Protein AF-A0A0A8WZD2-F1 (afdb_monomer_lite)

Secondary structure (DSSP, 8-state):
-HHHHHHHHHHHHHHHHHT-HHHHHHHHHHHHH--SHHHHHHHHHHHHHHHHHHHHHHHHHHHHHHHHHHHHPPPHHHHHHHHHHHHHHHHHHHHH-GGGGGGHHHHHHHHHHTSHHHHHHHHHTT--HIIIIIHHHHHHHHHHHHHHHS----------

Foldseek 3Di:
DVVLVVVLVVLLVVLDPPLDPVNLVVLVVVLVPDPDPVVNVVSVCVNVVSNVVSVVSNVVSVVVVVVVVVQQDDDPVNLVVVLVVLVVVLVVVCVVDVVCVVVVVVSVVVSVCSDPVNVVVVSVVVDRCCVPPVVVVVVVVVVVCCDVVVDDPPDPDDDD

Radius of gyration: 29.15 Å; chains: 1; bounding box: 59×41×98 Å

Organism: Mesobacillus selenatarsenatis (strain DSM 18680 / JCM 14380 / FERM P-15431 / SF-1) (NCBI:txid1321606)

pLDDT: mean 77.0, std 14.48, range [39.19, 96.31]

Structure (mmCIF, N/CA/C/O backbone):
data_AF-A0A0A8WZD2-F1
#
_entry.id   AF-A0A0A8WZD2-F1
#
loop_
_atom_site.group_PDB
_atom_site.id
_atom_site.type_symbol
_atom_site.label_atom_id
_atom_site.label_alt_id
_atom_site.label_comp_id
_atom_site.label_asym_id
_atom_site.label_entity_id
_atom_site.label_seq_id
_atom_site.pdbx_PDB_ins_code
_atom_site.Cartn_x
_atom_site.Cartn_y
_atom_site.Cartn_z
_atom_site.occupancy
_atom_site.B_iso_or_equiv
_atom_site.auth_seq_id
_atom_site.auth_comp_id
_atom_site.auth_asym_id
_atom_site.auth_atom_id
_atom_site.pdbx_PDB_model_num
ATOM 1 N N . MET A 1 1 ? -5.438 2.309 -11.362 1.00 67.69 1 MET A N 1
ATOM 2 C CA . MET A 1 1 ? -4.632 2.546 -10.143 1.00 67.69 1 MET A CA 1
ATOM 3 C C . MET A 1 1 ? -5.380 3.460 -9.182 1.00 67.69 1 MET A C 1
ATOM 5 O O . MET A 1 1 ? -5.598 3.044 -8.055 1.00 67.69 1 MET A O 1
ATOM 9 N N . GLU A 1 2 ? -5.862 4.627 -9.628 1.00 76.94 2 GLU A N 1
ATOM 10 C CA . GLU A 1 2 ? -6.662 5.539 -8.785 1.00 76.94 2 GLU A CA 1
ATOM 11 C C . GLU A 1 2 ? -7.917 4.888 -8.187 1.00 76.94 2 GLU A C 1
ATOM 13 O O . GLU A 1 2 ? -8.160 5.009 -6.992 1.00 76.94 2 GLU A O 1
ATOM 18 N N . GLU A 1 3 ? -8.660 4.110 -8.976 1.00 83.44 3 GLU A N 1
ATOM 19 C CA . GLU A 1 3 ? -9.859 3.412 -8.491 1.00 83.44 3 GLU A CA 1
ATOM 20 C C . GLU A 1 3 ? -9.550 2.375 -7.394 1.00 83.44 3 GLU A C 1
ATOM 22 O O . GLU A 1 3 ? -10.291 2.253 -6.423 1.00 83.44 3 GLU A O 1
ATOM 27 N N . GLN A 1 4 ? -8.411 1.679 -7.488 1.00 83.12 4 GLN A N 1
ATOM 28 C CA . GLN A 1 4 ? -7.966 0.719 -6.467 1.00 83.12 4 GLN A CA 1
ATOM 29 C C . GLN A 1 4 ? -7.540 1.429 -5.175 1.00 83.12 4 GLN A C 1
ATOM 31 O O . GLN A 1 4 ? -7.871 0.983 -4.081 1.00 83.12 4 GLN A O 1
ATOM 36 N N . VAL A 1 5 ? -6.850 2.566 -5.298 1.00 87.44 5 VAL A N 1
ATOM 37 C CA . VAL A 1 5 ? -6.464 3.416 -4.160 1.00 87.44 5 VAL A CA 1
ATOM 38 C C . VAL A 1 5 ? -7.697 3.991 -3.458 1.00 87.44 5 VAL A C 1
ATOM 40 O O . VAL A 1 5 ? -7.733 4.021 -2.227 1.00 87.44 5 VAL A O 1
ATOM 43 N N . ALA A 1 6 ? -8.718 4.397 -4.218 1.00 90.62 6 ALA A N 1
ATOM 44 C CA . ALA A 1 6 ? -9.982 4.894 -3.680 1.00 90.62 6 ALA A CA 1
ATOM 45 C C . ALA A 1 6 ? -10.764 3.802 -2.933 1.00 90.62 6 ALA A C 1
ATOM 47 O O . ALA A 1 6 ? -11.244 4.040 -1.827 1.00 90.62 6 ALA A O 1
ATOM 48 N N . GLN A 1 7 ? -10.844 2.587 -3.487 1.00 91.19 7 GLN A N 1
ATOM 49 C CA . GLN A 1 7 ? -11.479 1.450 -2.808 1.00 91.19 7 GLN A CA 1
ATOM 50 C C . GLN A 1 7 ? -10.768 1.091 -1.497 1.00 91.19 7 GLN A C 1
ATOM 52 O O . GLN A 1 7 ? -11.427 0.865 -0.482 1.00 91.19 7 GLN A O 1
ATOM 57 N N . LEU A 1 8 ? -9.432 1.090 -1.488 1.00 92.25 8 LEU A N 1
ATOM 58 C CA . LEU A 1 8 ? -8.657 0.875 -0.266 1.00 92.25 8 LEU A CA 1
ATOM 59 C C . LEU A 1 8 ? -8.903 1.968 0.780 1.00 92.25 8 LEU A C 1
ATOM 61 O O . LEU A 1 8 ? -9.001 1.658 1.966 1.00 92.25 8 LEU A O 1
ATOM 65 N N . ALA A 1 9 ? -9.065 3.223 0.353 1.00 91.19 9 ALA A N 1
ATOM 66 C CA . ALA A 1 9 ? -9.346 4.335 1.256 1.00 91.19 9 ALA A CA 1
ATOM 67 C C . ALA A 1 9 ? -10.727 4.186 1.909 1.00 91.19 9 ALA A C 1
ATOM 69 O O . ALA A 1 9 ? -10.863 4.389 3.114 1.00 91.19 9 ALA A O 1
ATOM 70 N N . ILE A 1 10 ? -11.730 3.759 1.135 1.00 93.56 10 ILE A N 1
ATOM 71 C CA . ILE A 1 10 ? -13.073 3.458 1.647 1.00 93.56 10 ILE A CA 1
ATOM 72 C C . ILE A 1 10 ? -13.001 2.340 2.693 1.00 93.56 10 ILE A C 1
ATOM 74 O O . ILE A 1 10 ? -13.467 2.535 3.814 1.00 93.56 10 ILE A O 1
ATOM 78 N N . ARG A 1 11 ? -12.351 1.209 2.378 1.00 93.44 11 ARG A 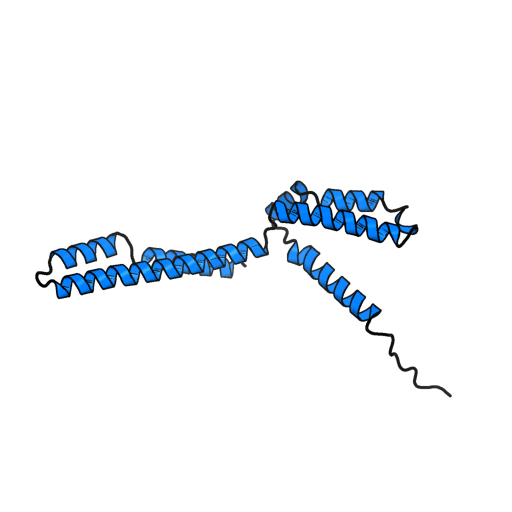N 1
ATOM 79 C CA . ARG A 1 11 ? -12.192 0.083 3.322 1.00 93.44 11 ARG A CA 1
ATOM 80 C C . ARG A 1 11 ? -11.455 0.494 4.595 1.00 93.44 11 ARG A C 1
ATOM 82 O O . ARG A 1 11 ? -11.847 0.094 5.688 1.00 93.44 11 ARG A O 1
ATOM 89 N N . PHE A 1 12 ? -10.423 1.326 4.467 1.00 93.06 12 PHE A N 1
ATOM 90 C CA . PHE A 1 12 ? -9.697 1.885 5.605 1.00 93.06 12 PHE A CA 1
ATOM 91 C C . PHE A 1 12 ? -10.609 2.721 6.512 1.00 93.06 12 PHE A C 1
ATOM 93 O O . PHE A 1 12 ? -10.646 2.509 7.724 1.00 93.06 12 PHE A O 1
ATOM 100 N N . THR A 1 13 ? -11.373 3.655 5.936 1.00 92.44 13 THR A N 1
ATOM 101 C CA . THR A 1 13 ? -12.312 4.492 6.695 1.00 92.44 13 THR A CA 1
ATOM 102 C C . THR A 1 13 ? -13.420 3.662 7.339 1.00 92.44 13 THR A C 1
ATOM 104 O O . THR A 1 13 ? -13.761 3.904 8.495 1.00 92.44 13 THR A O 1
ATOM 107 N N . GLU A 1 14 ? -13.953 2.661 6.640 1.00 91.31 14 GLU A N 1
ATOM 108 C CA . GLU A 1 14 ? -14.949 1.745 7.198 1.00 91.31 14 GLU A CA 1
ATOM 109 C C . GLU A 1 14 ? -14.406 0.963 8.398 1.00 91.31 14 GLU A C 1
ATOM 111 O O . GLU A 1 14 ? -15.086 0.878 9.420 1.00 91.31 14 GLU A O 1
ATOM 116 N N . ALA A 1 15 ? -13.189 0.420 8.301 1.00 89.69 15 ALA A N 1
ATOM 117 C CA . ALA A 1 15 ? -12.559 -0.320 9.393 1.00 89.69 15 ALA A CA 1
ATOM 118 C C . ALA A 1 15 ? -12.302 0.571 10.621 1.00 89.69 15 ALA A C 1
ATOM 120 O O . ALA A 1 15 ? -12.530 0.144 11.744 1.00 89.69 15 ALA A O 1
ATOM 121 N N . LEU A 1 16 ? -11.901 1.833 10.430 1.00 86.38 16 LEU A N 1
ATOM 122 C CA . LEU A 1 16 ? -11.728 2.775 11.544 1.00 86.38 16 LEU A CA 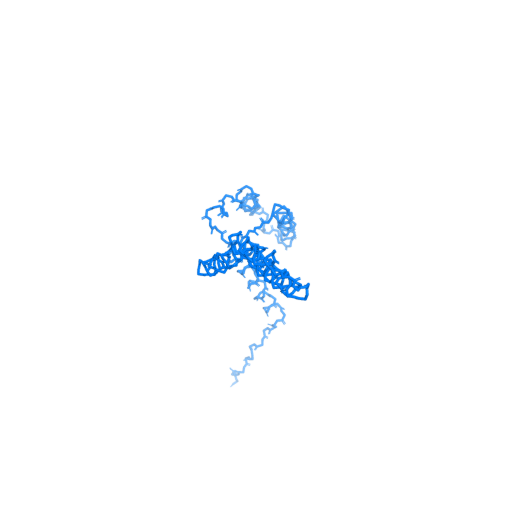1
ATOM 123 C C . LEU A 1 16 ? -13.052 3.275 12.141 1.00 86.38 16 LEU A C 1
ATOM 125 O O . LEU A 1 16 ? -13.108 3.619 13.322 1.00 86.38 16 LEU A O 1
ATOM 129 N N . GLY A 1 17 ? -14.107 3.363 11.330 1.00 86.56 17 GLY A N 1
ATOM 130 C CA . GLY A 1 17 ? -15.404 3.891 11.751 1.00 86.56 17 GLY A CA 1
ATOM 131 C C . GLY A 1 17 ? -16.257 2.897 12.542 1.00 86.56 17 GLY A C 1
ATOM 132 O O . GLY A 1 17 ? -17.048 3.324 13.383 1.00 86.56 17 GLY A O 1
ATOM 133 N N . LYS A 1 18 ? -16.106 1.589 12.291 1.00 83.88 18 LYS A N 1
ATOM 134 C CA . LYS A 1 18 ? -16.948 0.533 12.885 1.00 83.88 18 LYS A CA 1
ATOM 135 C C . LYS A 1 18 ? -16.803 0.433 14.402 1.00 83.88 18 LYS A C 1
ATOM 137 O O . LYS A 1 18 ? -17.815 0.490 15.097 1.00 83.88 18 LYS A O 1
ATOM 142 N N . ASN A 1 19 ? -15.577 0.332 14.915 1.00 83.88 19 ASN A N 1
ATOM 143 C CA . ASN A 1 19 ? -15.318 0.206 16.353 1.00 83.88 19 ASN A CA 1
ATOM 144 C C . ASN A 1 19 ? -14.580 1.430 16.900 1.00 83.88 19 ASN A C 1
ATOM 146 O O . ASN A 1 19 ? -13.464 1.352 17.416 1.00 83.88 19 ASN A O 1
ATOM 150 N N . SER A 1 20 ? -15.236 2.586 16.784 1.00 85.25 20 SER A N 1
ATOM 151 C CA . SER A 1 20 ? -14.734 3.847 17.322 1.00 85.25 20 SER A CA 1
ATOM 152 C C . SER A 1 20 ? -14.591 3.813 18.850 1.00 85.25 20 SER A C 1
ATOM 154 O O . SER A 1 20 ? -15.177 2.981 19.551 1.00 85.25 20 SER A O 1
ATOM 156 N N . TYR A 1 21 ? -13.841 4.777 19.391 1.00 88.31 21 TYR A N 1
ATOM 157 C CA . TYR A 1 21 ? -13.715 4.965 20.839 1.00 88.31 21 TYR A CA 1
ATOM 158 C C . TYR A 1 21 ? -15.081 5.057 21.535 1.00 88.31 21 TYR A C 1
ATOM 160 O O . TYR A 1 21 ? -15.279 4.451 22.588 1.00 88.31 21 TYR A O 1
ATOM 168 N N . ASP A 1 22 ? -16.037 5.761 20.928 1.00 87.81 22 ASP A N 1
ATOM 169 C CA . ASP A 1 22 ? -17.380 5.929 21.483 1.00 87.81 22 ASP A CA 1
ATOM 170 C C . ASP A 1 22 ? -18.136 4.601 21.554 1.00 87.81 22 ASP A C 1
ATOM 172 O O . ASP A 1 22 ? -18.799 4.318 22.557 1.00 87.81 22 ASP A O 1
ATOM 176 N N . TRP A 1 23 ? -17.992 3.748 20.534 1.00 91.81 23 TRP A N 1
ATOM 177 C CA . TRP A 1 23 ? -18.583 2.411 20.529 1.00 91.81 23 TRP A CA 1
ATOM 178 C C . TRP A 1 23 ? -17.996 1.542 21.648 1.00 91.81 23 TRP A C 1
ATOM 180 O O . TRP A 1 23 ? -18.746 0.977 22.450 1.00 91.81 23 TRP A O 1
ATOM 190 N N . VAL A 1 24 ? -16.662 1.504 21.772 1.00 92.69 24 VAL A N 1
ATOM 191 C CA . VAL A 1 24 ? -15.970 0.739 22.825 1.00 92.69 24 VAL A CA 1
ATOM 192 C C . VAL A 1 24 ? -16.351 1.256 24.213 1.00 92.69 24 VAL A C 1
ATOM 194 O O . VAL A 1 24 ? -16.676 0.467 25.098 1.00 92.69 24 VAL A O 1
ATOM 197 N N . SER A 1 25 ? -16.350 2.576 24.415 1.00 91.69 25 SER A N 1
ATOM 198 C CA . SER A 1 25 ? -16.711 3.218 25.684 1.00 91.69 25 SER A CA 1
ATOM 199 C C . SER A 1 25 ? -18.161 2.921 26.083 1.00 91.69 25 SER A C 1
ATOM 201 O O . SER A 1 25 ? -18.446 2.587 27.239 1.00 91.69 25 SER A O 1
ATOM 203 N N . THR A 1 26 ? -19.078 2.953 25.113 1.00 95.12 26 THR A N 1
ATOM 204 C CA . THR A 1 26 ? -20.486 2.590 25.314 1.00 95.12 26 THR A CA 1
ATOM 205 C C . THR A 1 26 ? -20.616 1.131 25.746 1.00 95.12 26 THR A C 1
ATOM 207 O O . THR A 1 26 ? -21.238 0.848 26.770 1.00 95.12 26 THR A O 1
ATOM 210 N N . LYS A 1 27 ? -19.975 0.198 25.031 1.00 93.56 27 LYS A N 1
ATOM 211 C CA . LYS A 1 27 ? -19.978 -1.232 25.380 1.00 93.56 27 LYS A CA 1
ATOM 212 C C . LYS A 1 27 ? -19.334 -1.496 26.743 1.00 93.56 27 LYS A C 1
ATOM 214 O O . LYS A 1 27 ? -19.859 -2.264 27.544 1.00 93.56 27 LYS A O 1
ATOM 219 N N . MET A 1 28 ? -18.242 -0.804 27.057 1.00 93.38 28 MET A N 1
ATOM 220 C CA . MET A 1 28 ? -17.573 -0.882 28.356 1.00 93.38 28 MET A CA 1
ATOM 221 C C . MET A 1 28 ? -18.479 -0.396 29.496 1.00 93.38 28 MET A C 1
ATOM 223 O O . MET A 1 28 ? -18.479 -0.974 30.582 1.00 93.38 28 MET A O 1
ATOM 227 N N . THR A 1 29 ? -19.273 0.648 29.259 1.00 94.44 29 THR A N 1
ATOM 228 C CA . THR A 1 29 ? -20.262 1.144 30.226 1.00 94.44 29 THR A CA 1
ATOM 229 C C . THR A 1 29 ? -21.389 0.131 30.419 1.00 94.44 29 THR A C 1
ATOM 231 O O . THR A 1 29 ? -21.694 -0.221 31.556 1.00 94.44 29 THR A O 1
ATOM 234 N N . GLN A 1 30 ? -21.909 -0.445 29.330 1.00 93.00 30 GLN A N 1
ATOM 235 C CA . GLN A 1 30 ? -22.905 -1.522 29.389 1.00 93.00 30 GLN A CA 1
ATOM 236 C C . GLN A 1 30 ? -22.399 -2.728 30.190 1.00 93.00 30 GLN A C 1
ATOM 238 O O . GLN A 1 30 ? -23.125 -3.252 31.031 1.00 93.00 30 GLN A O 1
ATOM 243 N N . ALA A 1 31 ? -21.142 -3.142 29.996 1.00 93.31 31 ALA A N 1
ATOM 244 C CA . ALA A 1 31 ? -20.540 -4.223 30.775 1.00 93.31 31 ALA A CA 1
ATOM 245 C C . ALA A 1 31 ? -20.497 -3.902 32.280 1.00 93.31 31 ALA A C 1
ATOM 247 O O . ALA A 1 31 ? -20.782 -4.767 33.105 1.00 93.31 31 ALA A O 1
ATOM 248 N N . LYS A 1 32 ? -20.198 -2.652 32.660 1.00 91.19 32 LYS A N 1
ATOM 249 C CA . LYS A 1 32 ? -20.173 -2.225 34.072 1.00 91.19 32 LYS A CA 1
ATOM 250 C C . LYS A 1 32 ? -21.554 -2.237 34.731 1.00 91.19 32 LYS A C 1
ATOM 252 O O . LYS A 1 32 ? -21.640 -2.443 35.938 1.00 91.19 32 LYS A O 1
ATOM 257 N N . GLU A 1 33 ? -22.619 -2.034 33.961 1.00 93.81 33 GLU A N 1
ATOM 258 C CA . GLU A 1 33 ? -24.003 -2.083 34.449 1.00 93.81 33 GLU A CA 1
ATOM 259 C C . GLU A 1 33 ? -24.509 -3.519 34.663 1.00 93.81 33 GLU A C 1
ATOM 261 O O . GLU A 1 33 ? -25.444 -3.747 35.440 1.00 93.81 33 GLU A O 1
ATOM 266 N N . LYS A 1 34 ? -23.894 -4.514 34.008 1.00 91.62 34 LYS A N 1
ATOM 267 C CA . LYS A 1 34 ? -24.280 -5.920 34.161 1.00 91.62 34 LYS A CA 1
ATOM 268 C C . LYS A 1 34 ? -23.823 -6.490 35.500 1.00 91.62 34 LYS A C 1
ATOM 270 O O . LYS A 1 34 ? -22.671 -6.365 35.908 1.00 91.62 34 LYS A O 1
ATOM 275 N N . LYS A 1 35 ? -24.740 -7.191 36.174 1.00 87.12 35 LYS A N 1
ATOM 276 C CA . LYS A 1 35 ? -24.470 -7.868 37.454 1.00 87.12 35 LYS A CA 1
ATOM 277 C C . LYS A 1 35 ? -23.915 -9.280 37.270 1.00 87.12 35 LYS A C 1
ATOM 279 O O . LYS A 1 35 ? -23.087 -9.706 38.068 1.00 87.12 35 LYS A O 1
ATOM 284 N N . ALA A 1 36 ? -24.375 -9.997 36.245 1.00 93.69 36 ALA A N 1
ATOM 285 C CA . ALA A 1 36 ? -23.943 -11.359 35.960 1.00 93.69 36 ALA A CA 1
ATOM 286 C C . ALA A 1 36 ? -22.598 -11.363 35.224 1.00 93.69 36 ALA A C 1
ATOM 288 O O . ALA A 1 36 ? -22.446 -10.696 34.203 1.00 93.69 36 ALA A O 1
ATOM 289 N N . GLU A 1 37 ? -21.641 -12.146 35.719 1.00 89.56 37 GLU A N 1
ATOM 290 C CA . GLU A 1 37 ? -20.287 -12.196 35.155 1.00 89.56 37 GLU A CA 1
ATOM 291 C C . GLU A 1 37 ? -20.272 -12.739 33.718 1.00 89.56 37 GLU A C 1
ATOM 293 O O . GLU A 1 37 ? -19.604 -12.179 32.853 1.00 89.56 37 GLU A O 1
ATOM 298 N N . ASN A 1 38 ? -21.113 -13.736 33.426 1.00 92.75 38 ASN A N 1
ATOM 299 C CA . ASN A 1 38 ? -21.266 -14.282 32.074 1.00 92.75 38 ASN A CA 1
ATOM 300 C C . ASN A 1 38 ? -21.721 -13.217 31.061 1.00 92.75 38 ASN A C 1
ATOM 302 O O . ASN A 1 38 ? -21.269 -13.216 29.922 1.00 92.75 38 ASN A O 1
ATOM 306 N N . GLU A 1 39 ? -22.593 -12.286 31.465 1.00 91.88 39 GLU A N 1
ATOM 307 C CA . GLU A 1 39 ? -23.047 -11.210 30.573 1.00 91.88 39 GLU A CA 1
ATOM 308 C C . GLU A 1 39 ? -21.931 -10.203 30.282 1.00 91.88 39 GLU A C 1
ATOM 310 O O . GLU A 1 39 ? -21.829 -9.709 29.161 1.00 91.88 39 GLU A O 1
ATOM 315 N N . LYS A 1 40 ? -21.067 -9.920 31.266 1.00 92.94 40 LYS A N 1
ATOM 316 C CA . LYS A 1 40 ? -19.891 -9.067 31.052 1.00 92.94 40 LYS A CA 1
ATOM 317 C C . LYS A 1 40 ? -18.906 -9.718 30.098 1.00 92.94 40 LYS A C 1
ATOM 319 O O . LYS A 1 40 ? -18.411 -9.051 29.195 1.00 92.94 40 LYS A O 1
ATOM 324 N N . GLN A 1 41 ? -18.647 -11.011 30.288 1.00 92.31 41 GLN A N 1
ATOM 325 C CA . GLN A 1 41 ? -17.723 -11.767 29.453 1.00 92.31 41 GLN A CA 1
ATOM 326 C C . GLN A 1 41 ? -18.153 -11.740 27.982 1.00 92.31 41 GLN A C 1
ATOM 328 O O . GLN A 1 41 ? -17.325 -11.450 27.126 1.00 92.31 41 GLN A O 1
ATOM 333 N N . ILE A 1 42 ? -19.447 -11.918 27.699 1.00 95.81 42 ILE A N 1
ATOM 334 C CA . ILE A 1 42 ? -19.992 -11.813 26.336 1.00 95.81 42 ILE A CA 1
ATOM 335 C C . ILE A 1 42 ? -19.712 -10.431 25.726 1.00 95.81 42 ILE A C 1
ATOM 337 O O . ILE A 1 42 ? -19.293 -10.340 24.575 1.00 95.81 42 ILE A O 1
ATOM 341 N N . ILE A 1 43 ? -19.903 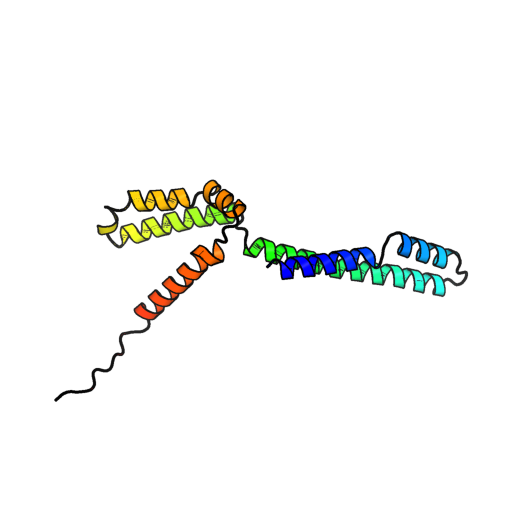-9.349 26.490 1.00 94.38 43 ILE A N 1
ATOM 342 C CA . ILE A 1 43 ? -19.645 -7.984 26.002 1.00 94.38 43 ILE A CA 1
ATOM 343 C C . ILE A 1 43 ? -18.145 -7.760 25.761 1.00 94.38 43 ILE A C 1
ATOM 345 O O . ILE A 1 43 ? -17.766 -7.143 24.767 1.00 94.38 43 ILE A O 1
ATOM 349 N N . TYR A 1 44 ? -17.273 -8.266 26.637 1.00 95.06 44 TYR A N 1
ATOM 350 C CA . TYR A 1 44 ? -15.826 -8.171 26.435 1.00 95.06 44 TYR A CA 1
ATOM 351 C C . TYR A 1 44 ? -15.354 -8.975 25.225 1.00 95.06 44 TYR A C 1
ATOM 353 O O . TYR A 1 44 ? -14.556 -8.465 24.443 1.00 95.06 44 TYR A O 1
ATOM 361 N N . GLU A 1 45 ? -15.870 -10.188 25.033 1.00 96.31 45 GLU A N 1
ATOM 362 C CA . GLU A 1 45 ? -15.596 -10.998 23.846 1.00 96.31 45 GLU A CA 1
ATOM 363 C C . GLU A 1 45 ? -16.075 -10.292 22.574 1.00 96.31 45 GLU A C 1
ATOM 365 O O . GLU A 1 45 ? -15.348 -10.265 21.585 1.00 96.31 45 GLU A O 1
ATOM 370 N N . GLU A 1 46 ? -17.242 -9.643 22.601 1.00 95.00 46 GLU A N 1
ATOM 371 C CA . GLU A 1 46 ? -17.728 -8.834 21.482 1.00 95.00 46 GLU A CA 1
ATOM 372 C C . GLU A 1 46 ? -16.772 -7.675 21.164 1.00 95.00 46 GLU A C 1
ATOM 374 O O . GLU A 1 46 ? -16.418 -7.487 20.001 1.00 95.00 46 GLU A O 1
ATOM 379 N N . ILE A 1 47 ? -16.313 -6.920 22.170 1.00 95.06 47 ILE A N 1
ATOM 380 C CA . ILE A 1 47 ? -15.335 -5.836 21.973 1.00 95.06 47 ILE A CA 1
ATOM 381 C C . ILE A 1 47 ? -14.041 -6.388 21.366 1.00 95.06 47 ILE A C 1
ATOM 383 O O . ILE A 1 47 ? -13.550 -5.859 20.370 1.00 95.06 47 ILE A O 1
ATOM 387 N N . ILE A 1 48 ? -13.491 -7.454 21.951 1.00 95.31 48 ILE A N 1
ATOM 388 C CA . ILE A 1 48 ? -12.216 -8.041 21.527 1.00 95.31 48 ILE A CA 1
ATOM 389 C C . ILE A 1 48 ? -12.311 -8.563 20.094 1.00 95.31 48 ILE A C 1
ATOM 391 O O . ILE A 1 48 ? -11.449 -8.244 19.278 1.00 95.31 48 ILE A O 1
ATOM 395 N N . ASN A 1 49 ? -13.352 -9.331 19.775 1.00 96.06 49 ASN A N 1
ATOM 396 C CA . ASN A 1 49 ? -13.513 -9.936 18.455 1.00 96.06 49 ASN A CA 1
ATOM 397 C C . ASN A 1 49 ? -13.689 -8.874 17.368 1.00 96.06 49 ASN A C 1
ATOM 399 O O . ASN A 1 49 ? -13.075 -8.980 16.310 1.00 96.06 49 ASN A O 1
ATOM 403 N N . ASN A 1 50 ? -14.468 -7.827 17.640 1.00 94.12 50 ASN A N 1
ATOM 404 C CA . ASN A 1 50 ? -14.663 -6.728 16.699 1.00 94.12 50 ASN A CA 1
ATOM 405 C C . ASN A 1 50 ? -13.370 -5.925 16.467 1.00 94.12 50 ASN A C 1
ATOM 407 O O . ASN A 1 50 ? -12.991 -5.694 15.322 1.00 94.12 50 ASN A O 1
ATOM 411 N N . LEU A 1 51 ? -12.629 -5.583 17.528 1.00 93.69 51 LEU A N 1
ATOM 412 C CA . LEU A 1 51 ? -11.336 -4.896 17.392 1.00 93.69 51 LEU A CA 1
ATOM 413 C C . LEU A 1 51 ? -10.283 -5.760 16.683 1.00 93.69 51 LEU A C 1
ATOM 415 O O . LEU A 1 51 ? -9.471 -5.250 15.910 1.00 93.69 51 LEU A O 1
ATOM 419 N N . LEU A 1 52 ? -10.283 -7.071 16.937 1.00 94.50 52 LEU A N 1
ATOM 420 C CA . LEU A 1 52 ? -9.393 -8.007 16.257 1.00 94.50 52 LEU A CA 1
ATOM 421 C C . LEU A 1 52 ? -9.720 -8.092 14.761 1.00 94.50 52 LEU A C 1
ATOM 423 O O . LEU A 1 52 ? -8.804 -8.074 13.938 1.00 94.50 52 LEU A O 1
ATOM 427 N N . GLN A 1 53 ? -11.007 -8.136 14.418 1.00 93.94 53 GLN A N 1
ATOM 428 C CA . GLN A 1 53 ? -11.476 -8.134 13.037 1.00 93.94 53 GLN A CA 1
ATOM 429 C C . GLN A 1 53 ? -11.036 -6.859 12.302 1.00 93.94 53 GLN A C 1
ATOM 431 O O . GLN A 1 53 ? -10.478 -6.950 11.208 1.00 93.94 53 GLN A O 1
ATOM 436 N N . ASP A 1 54 ? -11.208 -5.686 12.919 1.00 92.75 54 ASP A N 1
ATOM 437 C CA . ASP A 1 54 ? -10.766 -4.413 12.336 1.00 92.75 54 ASP A CA 1
ATOM 438 C C . ASP A 1 54 ? -9.254 -4.379 12.137 1.00 92.75 54 ASP A C 1
ATOM 440 O O . ASP A 1 54 ? -8.774 -3.954 11.089 1.00 92.75 54 ASP A O 1
ATOM 444 N N . LYS A 1 55 ? -8.480 -4.877 13.109 1.00 93.62 55 LYS A N 1
ATOM 445 C CA . LYS A 1 55 ? -7.026 -4.983 12.966 1.00 93.62 55 LYS A CA 1
ATOM 446 C C . LYS A 1 55 ? -6.650 -5.833 11.750 1.00 93.62 55 LYS A C 1
ATOM 448 O O . LYS A 1 55 ? -5.774 -5.434 10.986 1.00 93.62 55 LYS A O 1
ATOM 453 N N . MET A 1 56 ? -7.278 -6.996 11.576 1.00 94.25 56 MET A N 1
ATOM 454 C CA . MET A 1 56 ? -7.004 -7.876 10.436 1.00 94.25 56 MET A CA 1
ATOM 455 C C . MET A 1 56 ?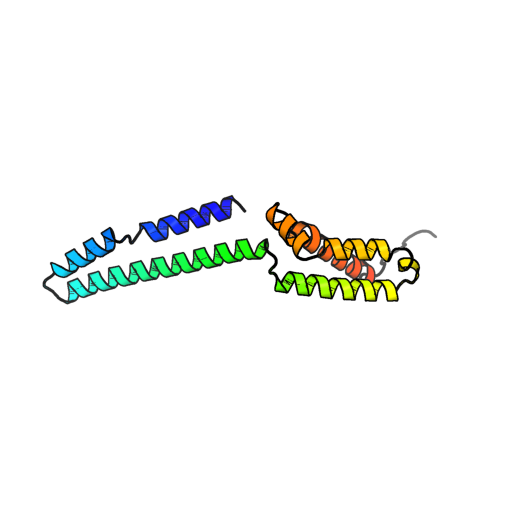 -7.332 -7.195 9.101 1.00 94.25 56 MET A C 1
ATOM 457 O O . MET A 1 56 ? -6.545 -7.284 8.158 1.00 94.25 56 MET A O 1
ATOM 461 N N . GLU A 1 57 ? -8.453 -6.476 9.035 1.00 93.31 57 GLU A N 1
ATOM 462 C CA . GLU A 1 57 ? -8.847 -5.703 7.854 1.00 93.31 57 GLU A CA 1
ATOM 463 C C . GLU A 1 57 ? -7.838 -4.583 7.555 1.00 93.31 57 GLU A C 1
ATOM 465 O O . GLU A 1 57 ? -7.367 -4.454 6.425 1.00 93.31 57 GLU A O 1
ATOM 470 N N . LEU A 1 58 ? -7.433 -3.817 8.573 1.00 94.25 58 LEU A N 1
ATOM 471 C CA . LEU A 1 58 ? -6.439 -2.750 8.439 1.00 94.25 58 LEU A CA 1
ATOM 472 C C . LEU A 1 58 ? -5.070 -3.286 8.002 1.00 94.25 58 LEU A C 1
ATOM 474 O O . LEU A 1 58 ? -4.418 -2.677 7.153 1.00 94.25 58 LEU A O 1
ATOM 478 N N . GLU A 1 59 ? -4.633 -4.432 8.531 1.00 94.25 59 GLU A N 1
ATOM 479 C CA . GLU A 1 59 ? -3.395 -5.084 8.093 1.00 94.25 59 GLU A CA 1
ATOM 480 C C . GLU A 1 59 ? -3.461 -5.504 6.621 1.00 94.25 59 GLU A C 1
ATOM 482 O O . GLU A 1 59 ? -2.485 -5.331 5.886 1.00 94.25 59 GLU A O 1
ATOM 487 N N . MET A 1 60 ? -4.595 -6.040 6.169 1.00 93.62 60 MET A N 1
ATOM 488 C CA . MET A 1 60 ? -4.793 -6.410 4.769 1.00 93.62 60 MET A CA 1
ATOM 489 C C . MET A 1 60 ? -4.772 -5.177 3.858 1.00 93.62 60 MET A C 1
ATOM 491 O O . MET A 1 60 ? -4.016 -5.158 2.887 1.00 93.62 60 MET A O 1
ATOM 495 N N . VAL A 1 61 ? -5.509 -4.119 4.212 1.00 94.12 61 VAL A N 1
ATOM 496 C CA . VAL A 1 61 ? -5.510 -2.841 3.481 1.00 94.12 61 VAL A CA 1
ATOM 497 C C . VAL A 1 61 ? -4.096 -2.254 3.397 1.00 94.12 61 VAL A C 1
ATOM 499 O O . VAL A 1 61 ? -3.662 -1.837 2.323 1.00 94.12 61 VAL A O 1
ATOM 502 N N . ALA A 1 62 ? -3.329 -2.282 4.491 1.00 91.75 62 ALA A N 1
ATOM 503 C CA . ALA A 1 62 ? -1.943 -1.815 4.505 1.00 91.75 62 ALA A CA 1
ATOM 504 C C . ALA A 1 62 ? -1.030 -2.638 3.578 1.00 91.75 62 ALA A C 1
ATOM 506 O O . ALA A 1 62 ? -0.198 -2.072 2.865 1.00 91.75 62 ALA A O 1
ATOM 507 N N . ARG A 1 63 ? -1.187 -3.970 3.551 1.00 90.81 63 ARG A N 1
ATOM 508 C CA . ARG A 1 63 ? -0.440 -4.846 2.631 1.00 90.81 63 ARG A CA 1
ATOM 509 C C . ARG A 1 63 ? -0.783 -4.560 1.172 1.00 90.81 63 ARG A C 1
ATOM 511 O O . ARG A 1 63 ? 0.120 -4.534 0.339 1.00 90.81 63 ARG A O 1
ATOM 518 N N . GLU A 1 64 ? -2.053 -4.324 0.863 1.00 91.00 64 GLU A N 1
ATOM 519 C CA . GLU A 1 64 ? -2.491 -3.982 -0.492 1.00 91.00 64 GLU A CA 1
ATOM 520 C C . GLU A 1 64 ? -1.946 -2.615 -0.934 1.00 91.00 64 GLU A C 1
ATOM 522 O O . GLU A 1 64 ? -1.376 -2.515 -2.023 1.00 91.00 64 GLU A O 1
ATOM 527 N N . TYR A 1 65 ? -2.001 -1.592 -0.072 1.00 89.56 65 TYR A N 1
ATOM 528 C CA . TYR A 1 65 ? -1.353 -0.298 -0.326 1.00 89.56 65 TYR A CA 1
ATOM 529 C C . TYR A 1 65 ? 0.144 -0.442 -0.590 1.00 89.56 65 TYR A C 1
ATOM 531 O O . TYR A 1 65 ? 0.657 0.112 -1.564 1.00 89.56 65 TYR A O 1
ATOM 539 N N . LYS A 1 66 ? 0.841 -1.217 0.247 1.00 87.31 66 LYS A N 1
ATOM 540 C CA . LYS A 1 66 ? 2.266 -1.506 0.069 1.00 87.31 66 LYS A CA 1
ATOM 541 C C . LYS A 1 66 ? 2.533 -2.179 -1.280 1.00 87.31 66 LYS A C 1
ATOM 543 O O . LYS A 1 66 ? 3.431 -1.755 -1.997 1.00 87.31 66 LYS A O 1
ATOM 548 N N . GLY A 1 67 ? 1.722 -3.162 -1.666 1.00 84.44 67 GLY A N 1
ATOM 549 C CA . GLY A 1 67 ? 1.851 -3.830 -2.960 1.00 84.44 67 GLY A CA 1
ATOM 550 C C . GLY A 1 67 ? 1.624 -2.894 -4.152 1.00 84.44 67 GLY A C 1
ATOM 551 O O . GLY A 1 67 ? 2.329 -2.995 -5.155 1.00 84.44 67 GLY A O 1
ATOM 552 N N . LEU A 1 68 ? 0.671 -1.960 -4.059 1.00 83.44 68 LEU A N 1
ATOM 553 C CA . LEU A 1 68 ? 0.471 -0.932 -5.087 1.00 83.44 68 LEU A CA 1
ATOM 554 C C . LEU A 1 68 ? 1.659 0.033 -5.169 1.00 83.44 68 LEU A C 1
ATOM 556 O O . LEU A 1 68 ? 2.070 0.392 -6.270 1.00 83.44 68 LEU A O 1
ATOM 560 N N . TYR A 1 69 ? 2.236 0.399 -4.026 1.00 80.00 69 TYR A N 1
ATOM 561 C CA . TYR A 1 69 ? 3.417 1.255 -3.951 1.00 80.00 69 TYR A CA 1
ATOM 562 C C . TYR A 1 69 ? 4.650 0.580 -4.576 1.00 80.00 69 TYR A C 1
ATOM 564 O O . TYR 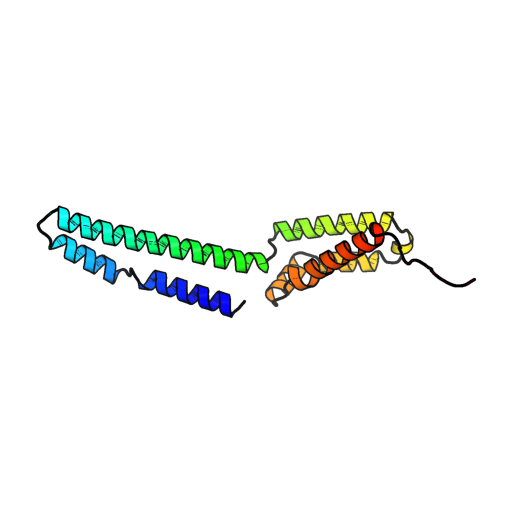A 1 69 ? 5.222 1.100 -5.532 1.00 80.00 69 TYR A O 1
ATOM 572 N N . GLU A 1 70 ? 4.988 -0.638 -4.144 1.00 78.00 70 GLU A N 1
ATOM 573 C CA . GLU A 1 70 ? 6.138 -1.419 -4.638 1.00 78.00 70 GLU A CA 1
ATOM 574 C C . GLU A 1 70 ? 6.041 -1.796 -6.128 1.00 78.00 70 GLU A C 1
ATOM 576 O O . GLU A 1 70 ? 7.036 -2.131 -6.783 1.00 78.00 70 GLU A O 1
ATOM 581 N N . ARG A 1 71 ? 4.839 -1.762 -6.715 1.00 70.31 71 ARG A N 1
ATOM 582 C CA . ARG A 1 71 ? 4.677 -1.932 -8.166 1.00 70.31 71 ARG A CA 1
ATOM 583 C C . ARG A 1 71 ? 5.280 -0.777 -8.953 1.00 70.31 71 ARG A C 1
ATOM 585 O O . ARG A 1 71 ? 5.772 -1.023 -10.047 1.00 70.31 71 ARG A O 1
ATOM 592 N N . VAL A 1 72 ? 5.260 0.432 -8.409 1.00 66.50 72 VAL A N 1
ATOM 593 C CA . VAL A 1 72 ? 5.664 1.643 -9.133 1.00 66.50 72 VAL A CA 1
ATOM 594 C C . VAL A 1 72 ? 7.012 2.162 -8.644 1.00 66.50 72 VAL A C 1
ATOM 596 O O . VAL A 1 72 ? 7.765 2.736 -9.426 1.00 66.50 72 VAL A O 1
ATOM 599 N N . THR A 1 73 ? 7.354 1.931 -7.377 1.00 66.56 73 THR A N 1
ATOM 600 C CA . THR A 1 73 ? 8.603 2.423 -6.795 1.00 66.56 73 THR A CA 1
ATOM 601 C C . THR A 1 73 ? 9.735 1.412 -6.897 1.00 66.56 73 THR A C 1
ATOM 603 O O . THR A 1 73 ? 9.551 0.242 -6.564 1.00 66.56 73 THR A O 1
ATOM 606 N N . ILE A 1 74 ? 10.921 1.877 -7.286 1.00 68.19 74 ILE A N 1
ATOM 607 C CA . ILE A 1 74 ? 12.170 1.113 -7.178 1.00 68.19 74 ILE A CA 1
ATOM 608 C C . ILE A 1 74 ? 12.898 1.593 -5.914 1.00 68.19 74 ILE A C 1
ATOM 610 O O . ILE A 1 74 ? 13.010 2.803 -5.703 1.00 68.19 74 ILE A O 1
ATOM 614 N N . SER A 1 75 ? 13.338 0.673 -5.047 1.00 68.56 75 SER A N 1
ATOM 615 C CA . SER A 1 75 ? 14.073 1.047 -3.831 1.00 68.56 75 SER A CA 1
ATOM 616 C C . SER A 1 75 ? 15.481 1.558 -4.158 1.00 68.56 75 SER A C 1
ATOM 618 O O . SER A 1 75 ? 16.023 1.293 -5.228 1.00 68.56 75 SER A O 1
ATOM 620 N N . ASP A 1 76 ? 16.094 2.291 -3.229 1.00 66.50 76 ASP A N 1
ATOM 621 C CA . ASP A 1 76 ? 17.444 2.840 -3.397 1.00 66.50 76 ASP A CA 1
ATOM 622 C C . ASP A 1 76 ? 18.497 1.764 -3.689 1.00 66.50 76 ASP A C 1
ATOM 624 O O . ASP A 1 76 ? 19.353 1.969 -4.548 1.00 66.50 76 ASP A O 1
ATOM 628 N N . GLU A 1 77 ? 18.404 0.633 -2.990 1.00 68.12 77 GLU A N 1
ATOM 629 C CA . GLU A 1 77 ? 19.279 -0.532 -3.158 1.00 68.12 77 GLU A CA 1
ATOM 630 C C . GLU A 1 77 ? 19.025 -1.216 -4.508 1.00 68.12 77 GLU A C 1
ATOM 632 O O . GLU A 1 77 ? 19.967 -1.565 -5.220 1.00 68.12 77 GLU A O 1
ATOM 637 N N . ASP A 1 78 ? 17.760 -1.333 -4.922 1.00 68.75 78 ASP A N 1
ATOM 638 C CA . ASP A 1 78 ? 17.402 -1.905 -6.223 1.00 68.75 78 ASP A CA 1
ATOM 639 C C . ASP A 1 78 ? 17.909 -1.045 -7.390 1.00 68.75 78 ASP A C 1
ATOM 641 O O . ASP A 1 78 ? 18.339 -1.589 -8.408 1.00 68.75 78 ASP A O 1
ATOM 645 N N . ILE A 1 79 ? 17.901 0.289 -7.255 1.00 68.00 79 ILE A N 1
ATOM 646 C CA . ILE A 1 79 ? 18.454 1.194 -8.275 1.00 68.00 79 ILE A CA 1
ATOM 647 C C . ILE A 1 79 ? 19.975 1.024 -8.380 1.00 68.00 79 ILE A C 1
ATOM 649 O O . ILE A 1 79 ? 20.515 0.960 -9.485 1.00 68.00 79 ILE A O 1
ATOM 653 N N . GLU A 1 80 ? 20.670 0.901 -7.251 1.00 68.62 80 GLU A N 1
ATOM 654 C CA . GLU A 1 80 ? 22.119 0.696 -7.233 1.00 68.62 80 GLU A CA 1
ATOM 655 C C . GLU A 1 80 ? 22.504 -0.665 -7.841 1.00 68.62 80 GLU A C 1
ATOM 657 O O . GLU A 1 80 ? 23.441 -0.770 -8.640 1.00 68.62 80 GLU A O 1
ATOM 662 N N . HIS A 1 81 ? 21.737 -1.719 -7.551 1.00 70.25 81 HIS A N 1
ATOM 663 C CA . HIS A 1 81 ? 21.900 -3.020 -8.199 1.00 70.25 81 HIS A CA 1
ATOM 664 C C . HIS A 1 81 ? 21.590 -2.983 -9.698 1.00 70.25 81 HIS A C 1
ATOM 666 O O . HIS A 1 81 ? 22.312 -3.607 -10.484 1.00 70.25 81 HIS A O 1
ATOM 672 N N . LEU A 1 82 ? 20.559 -2.243 -10.113 1.00 70.31 82 LEU A N 1
ATOM 673 C CA . LEU A 1 82 ? 20.220 -2.043 -11.520 1.00 70.31 82 L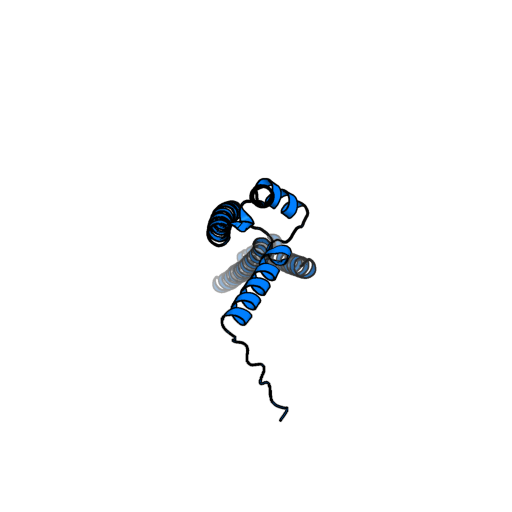EU A CA 1
ATOM 674 C C . LEU A 1 82 ? 21.376 -1.363 -12.263 1.00 70.31 82 LEU A C 1
ATOM 676 O O . LEU A 1 82 ? 21.826 -1.883 -13.284 1.00 70.31 82 LEU A O 1
ATOM 680 N N . GLN A 1 83 ? 21.898 -0.257 -11.727 1.00 68.19 83 GLN A N 1
ATOM 681 C CA . GLN A 1 83 ? 23.011 0.493 -12.313 1.00 68.19 83 GLN A CA 1
ATOM 682 C C . GLN A 1 83 ? 24.253 -0.396 -12.483 1.00 68.19 83 GLN A C 1
ATOM 684 O O . GLN A 1 83 ? 24.814 -0.484 -13.577 1.00 68.19 83 GLN A O 1
ATOM 689 N N . ASN A 1 84 ? 24.626 -1.137 -11.435 1.00 72.62 84 ASN A N 1
ATOM 690 C CA . ASN A 1 84 ? 25.762 -2.062 -11.467 1.00 72.62 84 ASN A CA 1
ATOM 691 C C . ASN A 1 84 ? 25.566 -3.218 -12.465 1.00 72.62 84 ASN A C 1
ATOM 693 O O . ASN A 1 84 ? 26.507 -3.639 -13.141 1.00 72.62 84 ASN A O 1
ATOM 697 N N . THR A 1 85 ? 24.344 -3.743 -12.576 1.00 72.88 85 THR A N 1
ATOM 698 C CA . THR A 1 85 ? 24.021 -4.823 -13.520 1.00 72.88 85 THR A CA 1
ATOM 699 C C . THR A 1 85 ? 24.067 -4.326 -14.961 1.00 72.88 85 THR A C 1
ATOM 701 O O . THR A 1 85 ? 24.639 -4.990 -15.825 1.00 72.88 85 THR A O 1
ATOM 704 N N . LEU A 1 86 ? 23.520 -3.140 -15.225 1.00 69.00 86 LEU A N 1
ATOM 705 C CA . LEU A 1 86 ? 23.529 -2.529 -16.552 1.00 69.00 86 LEU A CA 1
ATOM 706 C C . LEU A 1 86 ? 24.942 -2.190 -17.013 1.00 69.00 86 LEU A C 1
ATOM 708 O O . LEU A 1 86 ? 25.275 -2.461 -18.165 1.00 69.00 86 LEU A O 1
ATOM 712 N N . GLN A 1 87 ? 25.795 -1.693 -16.115 1.00 69.06 87 GLN A N 1
ATOM 713 C CA . GLN A 1 87 ? 27.203 -1.464 -16.420 1.00 69.06 87 GLN A CA 1
ATOM 714 C C . GLN A 1 87 ? 27.890 -2.760 -16.883 1.00 69.06 87 GLN A C 1
ATOM 716 O O . GLN A 1 87 ? 28.517 -2.781 -17.942 1.00 69.06 87 GLN A O 1
ATOM 721 N N . ARG A 1 88 ? 27.681 -3.874 -16.167 1.00 71.44 88 ARG A N 1
ATOM 722 C CA . ARG A 1 88 ? 28.223 -5.189 -16.556 1.00 71.44 88 ARG A CA 1
ATOM 723 C C . ARG A 1 88 ? 27.675 -5.687 -17.892 1.00 71.44 88 ARG A C 1
ATOM 725 O O . ARG A 1 88 ? 28.421 -6.252 -18.686 1.00 71.44 88 ARG A O 1
ATOM 732 N N . VAL A 1 89 ? 26.384 -5.496 -18.162 1.00 69.94 89 VAL A N 1
ATOM 733 C CA . VAL A 1 89 ? 25.775 -5.899 -19.441 1.00 69.94 89 VAL A CA 1
ATOM 734 C C . VAL A 1 89 ? 26.353 -5.090 -20.602 1.00 69.94 89 VAL A C 1
ATOM 736 O O . VAL A 1 89 ? 26.665 -5.666 -21.644 1.00 69.94 89 VAL A O 1
ATOM 739 N N . VAL A 1 90 ? 26.542 -3.781 -20.429 1.00 66.88 90 VAL A N 1
ATOM 740 C CA . VAL A 1 90 ? 27.162 -2.917 -21.443 1.00 66.88 90 VAL A CA 1
ATOM 741 C C . VAL A 1 90 ? 28.611 -3.331 -21.706 1.00 66.88 90 VAL A C 1
ATOM 743 O O . VAL A 1 90 ? 29.003 -3.440 -22.870 1.00 66.88 90 VAL A O 1
ATOM 746 N N . GLU A 1 91 ? 29.389 -3.630 -20.663 1.00 66.81 91 GLU A N 1
ATOM 747 C CA . GLU A 1 91 ? 30.760 -4.154 -20.780 1.00 66.81 91 GLU A CA 1
ATOM 748 C C . GLU A 1 91 ? 30.799 -5.497 -21.533 1.00 66.81 91 GLU A C 1
ATOM 750 O O . GLU A 1 91 ? 31.611 -5.693 -22.440 1.00 66.81 91 GLU A O 1
ATOM 755 N N . LEU A 1 92 ? 29.867 -6.407 -21.235 1.00 66.69 92 LEU A N 1
ATOM 756 C CA . LEU A 1 92 ? 29.757 -7.692 -21.928 1.00 66.69 92 LEU A CA 1
ATOM 757 C C . LEU A 1 92 ? 29.367 -7.521 -23.404 1.00 66.69 92 LEU A C 1
ATOM 759 O O . LEU A 1 92 ? 29.991 -8.122 -24.277 1.00 66.69 92 LEU A O 1
ATOM 763 N N . LEU A 1 93 ? 28.379 -6.681 -23.718 1.00 60.84 93 LEU A N 1
ATOM 764 C CA . LEU A 1 93 ? 27.947 -6.438 -25.100 1.00 60.84 93 LEU A CA 1
ATOM 765 C C . LEU A 1 93 ? 29.043 -5.779 -25.946 1.00 60.84 93 LEU A C 1
ATOM 767 O O . LEU A 1 93 ? 29.240 -6.166 -27.099 1.00 60.84 93 LEU A O 1
ATOM 771 N N . SER A 1 94 ? 29.787 -4.830 -25.373 1.00 60.59 94 SER A N 1
ATOM 772 C CA . SER A 1 94 ? 30.923 -4.196 -26.056 1.00 60.59 94 SER A CA 1
ATOM 773 C C . SER A 1 94 ? 32.080 -5.168 -26.302 1.00 60.59 94 SER A C 1
ATOM 775 O O . SER A 1 94 ? 32.720 -5.085 -27.347 1.00 60.59 94 SER A O 1
ATOM 777 N N . SER A 1 95 ? 32.283 -6.165 -25.432 1.00 61.44 95 SER A N 1
ATOM 778 C CA . SER A 1 95 ? 33.256 -7.241 -25.679 1.00 61.44 95 SER A CA 1
ATOM 779 C C . SER A 1 95 ? 32.855 -8.204 -26.812 1.00 61.44 95 SER A C 1
ATOM 781 O O . SER A 1 95 ? 33.723 -8.778 -27.468 1.00 61.44 95 SER A O 1
ATOM 783 N N . PHE A 1 96 ? 31.553 -8.358 -27.087 1.00 55.66 96 PHE A N 1
ATOM 784 C CA . PHE A 1 96 ? 31.026 -9.252 -28.129 1.00 55.66 96 PHE A CA 1
ATOM 785 C C . PHE A 1 96 ? 31.003 -8.633 -29.536 1.00 55.66 96 PHE A C 1
ATOM 787 O O . PHE A 1 96 ? 30.946 -9.366 -30.524 1.00 55.66 96 PHE A O 1
ATOM 794 N N . SER A 1 97 ? 31.032 -7.302 -29.656 1.00 51.47 97 SER A N 1
ATOM 795 C CA . SER A 1 97 ? 31.037 -6.616 -30.951 1.00 51.47 97 SER A CA 1
ATOM 796 C C . SER A 1 97 ? 31.966 -5.397 -30.925 1.00 51.47 97 SER A C 1
ATOM 798 O O . SER A 1 97 ? 31.578 -4.347 -30.415 1.00 51.47 97 SER A O 1
ATOM 800 N N . PRO A 1 98 ? 33.157 -5.465 -31.550 1.00 56.03 98 PRO A N 1
ATOM 801 C CA . PRO A 1 98 ? 34.105 -4.347 -31.591 1.00 56.03 98 PRO A CA 1
ATOM 802 C C . PRO A 1 98 ? 33.603 -3.131 -32.395 1.00 56.03 98 PRO A C 1
ATOM 804 O O . PRO A 1 98 ? 34.209 -2.070 -32.343 1.00 56.03 98 PRO A O 1
ATOM 807 N N . LYS A 1 99 ? 32.468 -3.231 -33.108 1.00 54.69 99 LYS A N 1
ATOM 808 C CA . LYS A 1 99 ? 31.793 -2.071 -33.729 1.00 54.69 99 LYS A CA 1
ATOM 809 C C . LYS A 1 99 ? 31.022 -1.203 -32.723 1.00 54.69 99 LYS A C 1
ATOM 811 O O . LYS A 1 99 ? 30.604 -0.105 -33.070 1.00 54.69 99 LYS A O 1
ATOM 816 N N . LEU A 1 100 ? 30.810 -1.680 -31.494 1.00 53.66 100 LEU A N 1
ATOM 817 C CA . LEU A 1 100 ? 30.213 -0.888 -30.411 1.00 53.66 100 LEU A CA 1
ATOM 818 C C . LEU A 1 100 ? 31.221 0.064 -29.751 1.00 53.66 100 LEU A C 1
ATOM 820 O O . LEU A 1 100 ? 30.795 0.951 -29.014 1.00 53.66 100 LEU A O 1
ATOM 824 N N . ASP A 1 101 ? 32.524 -0.070 -30.036 1.00 54.19 101 ASP A N 1
ATOM 825 C CA . ASP A 1 101 ? 33.553 0.822 -29.486 1.00 54.19 101 ASP A CA 1
ATOM 826 C C . ASP A 1 101 ? 33.371 2.285 -29.934 1.00 54.19 101 ASP A C 1
ATOM 828 O O . ASP A 1 101 ? 33.557 3.196 -29.131 1.00 54.19 101 ASP A O 1
ATOM 832 N N . GLU A 1 102 ? 32.903 2.523 -31.166 1.00 58.50 102 GLU A N 1
ATOM 833 C CA . GLU A 1 102 ? 32.565 3.869 -31.669 1.00 58.50 102 GLU A CA 1
ATOM 834 C C . GLU A 1 102 ? 31.367 4.508 -30.942 1.00 58.50 102 GLU A C 1
ATOM 836 O O . GLU A 1 102 ? 31.244 5.728 -30.904 1.00 58.50 102 GLU A O 1
ATOM 841 N N . ASN A 1 103 ? 30.499 3.701 -30.323 1.00 58.78 103 ASN A N 1
ATOM 842 C CA . ASN A 1 103 ? 29.289 4.157 -29.633 1.00 58.78 103 ASN A CA 1
ATOM 843 C C . ASN A 1 103 ? 29.419 4.145 -28.102 1.00 58.78 103 ASN A C 1
ATOM 845 O O . ASN A 1 103 ? 28.422 4.353 -27.405 1.00 58.78 103 ASN A O 1
ATOM 849 N N . ARG A 1 104 ? 30.624 3.926 -27.552 1.00 63.22 104 ARG A N 1
ATOM 850 C CA . ARG A 1 104 ? 30.832 3.887 -26.093 1.00 63.22 104 ARG A CA 1
ATOM 851 C C . ARG A 1 104 ? 30.385 5.154 -25.383 1.00 63.22 104 ARG A C 1
ATOM 853 O O . ARG A 1 104 ? 29.795 5.051 -24.315 1.00 63.22 104 ARG A O 1
ATOM 860 N N . GLU A 1 105 ? 30.654 6.323 -25.953 1.00 64.75 105 GLU A N 1
ATOM 861 C CA . GLU A 1 105 ? 30.272 7.602 -25.340 1.00 64.75 105 GLU A CA 1
ATOM 862 C C . GLU A 1 105 ? 28.743 7.750 -25.263 1.00 64.75 105 GLU A C 1
ATOM 864 O O . GLU A 1 105 ? 28.205 8.129 -24.225 1.00 64.75 105 GLU A O 1
ATOM 869 N N . ASN A 1 106 ? 28.019 7.303 -26.295 1.00 65.25 106 ASN A N 1
ATOM 870 C CA . ASN A 1 106 ? 26.553 7.264 -26.285 1.00 65.25 106 ASN A CA 1
ATOM 871 C C . ASN A 1 106 ? 26.011 6.249 -25.261 1.00 65.25 106 ASN A C 1
ATOM 873 O O . ASN A 1 106 ? 24.996 6.499 -24.615 1.00 65.25 106 ASN A O 1
ATOM 877 N N . MET A 1 107 ? 26.689 5.111 -25.075 1.00 63.19 107 MET A N 1
ATOM 878 C CA . MET A 1 107 ? 26.316 4.131 -24.047 1.00 63.19 107 MET A CA 1
ATOM 879 C C . MET A 1 107 ? 26.609 4.622 -22.625 1.00 63.19 107 MET A C 1
ATOM 881 O O . MET A 1 107 ? 25.812 4.363 -21.728 1.00 63.19 107 MET A O 1
ATOM 885 N N . LYS A 1 108 ? 27.709 5.353 -22.402 1.00 66.19 108 LYS A N 1
ATOM 886 C CA . LYS A 1 108 ? 28.003 5.990 -21.107 1.00 66.19 108 LYS A CA 1
ATOM 887 C C . LYS A 1 108 ? 26.935 7.008 -20.733 1.00 66.19 108 LYS A C 1
ATOM 889 O O . LYS A 1 108 ? 26.472 7.003 -19.600 1.00 66.19 108 LYS A O 1
ATOM 894 N N . PHE A 1 109 ? 26.491 7.810 -21.697 1.00 66.94 109 PHE A N 1
ATOM 895 C CA . PHE A 1 109 ? 25.395 8.751 -21.487 1.00 66.94 109 PHE A CA 1
ATOM 896 C C . PHE A 1 109 ? 24.091 8.044 -21.078 1.00 66.94 109 PHE A C 1
ATOM 898 O O . PHE A 1 109 ? 23.405 8.483 -20.158 1.00 66.94 109 PHE A O 1
ATOM 905 N N . LEU A 1 110 ? 23.771 6.897 -21.691 1.00 66.00 110 LEU A N 1
ATOM 906 C CA . LEU A 1 110 ? 22.630 6.073 -21.270 1.00 66.00 110 LEU A CA 1
ATOM 907 C C . LEU A 1 110 ? 22.796 5.523 -19.844 1.00 66.00 110 LEU A C 1
ATOM 909 O O . LEU A 1 110 ? 21.812 5.445 -19.116 1.00 66.00 110 LEU A O 1
ATOM 913 N N . ILE A 1 111 ? 24.017 5.176 -19.427 1.00 66.12 111 ILE A N 1
ATOM 914 C CA . ILE A 1 111 ? 24.308 4.743 -18.051 1.00 66.12 111 ILE A CA 1
ATOM 915 C C . ILE A 1 111 ? 24.138 5.907 -17.059 1.00 66.12 111 ILE A C 1
ATOM 917 O O . ILE A 1 111 ? 23.561 5.709 -15.994 1.00 66.12 111 ILE A O 1
ATOM 921 N N . GLU A 1 112 ? 24.571 7.123 -17.405 1.00 67.50 112 GLU A N 1
ATOM 922 C CA . GLU A 1 112 ? 24.389 8.319 -16.564 1.00 67.50 112 GLU A CA 1
ATOM 923 C C . GLU A 1 112 ? 22.916 8.730 -16.417 1.00 67.50 112 GLU A C 1
ATOM 925 O O . GLU A 1 112 ? 22.496 9.176 -15.348 1.00 67.50 112 GLU A O 1
ATOM 930 N N . LEU A 1 113 ? 22.096 8.530 -17.454 1.00 65.44 113 LEU A N 1
ATOM 931 C CA . LEU A 1 113 ? 20.644 8.718 -17.361 1.00 65.44 113 LEU A CA 1
ATOM 932 C C . LEU A 1 113 ? 19.968 7.685 -16.447 1.00 65.44 113 LEU A C 1
ATOM 934 O O . LEU A 1 113 ? 18.885 7.944 -15.926 1.00 65.44 113 LEU A O 1
ATOM 938 N N . ILE A 1 114 ? 20.623 6.547 -16.209 1.00 66.81 114 ILE A N 1
ATOM 939 C CA . ILE A 1 114 ? 20.195 5.485 -15.289 1.00 66.81 114 ILE A CA 1
ATOM 940 C C . ILE A 1 114 ? 20.856 5.673 -13.904 1.00 66.81 114 ILE A C 1
ATOM 942 O O . ILE A 1 114 ? 21.018 4.737 -13.127 1.00 66.81 114 ILE A O 1
ATOM 946 N N . ASN A 1 115 ? 21.240 6.905 -13.560 1.00 70.81 115 ASN A N 1
ATOM 947 C CA . ASN A 1 115 ? 21.664 7.249 -12.206 1.00 70.81 115 ASN A CA 1
ATOM 948 C C . ASN A 1 115 ? 20.450 7.370 -11.264 1.00 70.81 115 ASN A C 1
ATOM 950 O O . ASN A 1 115 ? 19.359 7.789 -11.659 1.00 70.81 115 ASN A O 1
ATOM 954 N N . LYS A 1 116 ? 20.667 7.050 -9.987 1.00 70.31 116 LYS A N 1
ATOM 955 C CA . LYS A 1 116 ? 19.695 7.087 -8.892 1.00 70.31 116 LYS A CA 1
ATOM 956 C C . LYS A 1 116 ? 18.889 8.377 -8.829 1.00 70.31 116 LYS A C 1
ATOM 958 O O . LYS A 1 116 ? 17.666 8.323 -8.710 1.00 70.31 116 LYS A O 1
ATOM 963 N N . ASP A 1 117 ? 19.547 9.523 -8.946 1.00 71.44 117 ASP A N 1
ATOM 964 C CA . ASP A 1 117 ? 18.872 10.817 -8.839 1.00 71.44 117 ASP A CA 1
ATOM 965 C C . ASP A 1 117 ? 17.970 11.101 -10.051 1.00 71.44 117 ASP A C 1
ATOM 967 O O . ASP A 1 117 ? 16.836 11.560 -9.891 1.00 71.44 117 ASP A O 1
ATOM 971 N N . THR A 1 118 ? 18.408 10.748 -11.262 1.00 74.31 118 THR A N 1
ATOM 972 C CA . THR A 1 118 ? 17.595 10.849 -12.485 1.00 74.31 118 THR A CA 1
ATOM 973 C C . THR A 1 118 ? 16.391 9.917 -12.417 1.00 74.31 118 THR A C 1
ATOM 975 O O . THR A 1 118 ? 15.262 10.322 -12.698 1.00 74.31 118 THR A O 1
ATOM 978 N N . LEU A 1 119 ? 16.606 8.681 -11.962 1.00 74.50 119 LEU A N 1
ATOM 979 C CA . LEU A 1 119 ? 15.525 7.715 -11.859 1.00 74.50 119 LEU A CA 1
ATOM 980 C C . LEU A 1 119 ? 14.475 8.146 -10.826 1.00 74.50 119 LEU A C 1
ATOM 982 O O . LEU A 1 119 ? 13.273 8.100 -11.099 1.00 74.50 119 LEU A O 1
ATOM 986 N N . LYS A 1 120 ? 14.911 8.645 -9.665 1.00 73.88 120 LYS A N 1
ATOM 987 C CA . LYS A 1 120 ? 14.013 9.159 -8.623 1.00 73.88 120 LYS A CA 1
ATOM 988 C C . LYS A 1 120 ? 13.244 10.394 -9.063 1.00 73.88 120 LYS A C 1
ATOM 990 O O . LYS A 1 120 ? 12.046 10.474 -8.815 1.00 73.88 120 LYS A O 1
ATOM 995 N N . THR A 1 121 ? 13.906 11.352 -9.706 1.00 76.88 121 THR A N 1
ATOM 996 C CA . THR A 1 121 ? 13.246 12.577 -10.183 1.00 76.88 121 THR A CA 1
ATOM 997 C C . THR A 1 121 ? 12.171 12.263 -11.215 1.00 76.88 121 THR A C 1
ATOM 999 O O . THR A 1 121 ? 11.049 12.740 -11.092 1.00 76.88 121 THR A O 1
ATOM 1002 N N . MET A 1 122 ? 12.451 11.383 -12.170 1.00 76.75 122 MET A N 1
ATOM 1003 C CA . MET A 1 122 ? 11.442 10.908 -13.117 1.00 76.75 122 MET A CA 1
ATOM 1004 C C . MET A 1 122 ? 10.329 10.092 -12.432 1.00 76.75 122 MET A C 1
ATOM 1006 O O . MET A 1 122 ? 9.163 10.251 -12.789 1.00 76.75 122 MET A O 1
ATOM 1010 N N . GLN A 1 123 ? 10.634 9.294 -11.400 1.00 73.00 123 GLN A N 1
ATOM 1011 C CA . GLN A 1 123 ? 9.606 8.603 -10.605 1.00 73.00 123 GLN A CA 1
ATOM 1012 C C . GLN A 1 123 ? 8.681 9.596 -9.884 1.00 73.00 123 GLN A C 1
ATOM 1014 O O . GLN A 1 123 ? 7.468 9.406 -9.872 1.00 73.00 123 GLN A O 1
ATOM 1019 N N . LEU A 1 124 ? 9.236 10.676 -9.316 1.00 75.81 124 LEU A N 1
ATOM 1020 C CA . LEU A 1 124 ? 8.473 11.763 -8.686 1.00 75.81 124 LEU A CA 1
ATOM 1021 C C . LEU A 1 124 ? 7.579 12.500 -9.691 1.00 75.81 124 LEU A C 1
ATOM 1023 O O . LEU A 1 124 ? 6.504 12.966 -9.327 1.00 75.81 124 LEU A O 1
ATOM 1027 N N . LEU A 1 125 ? 7.998 12.567 -10.955 1.00 78.06 125 LEU A N 1
ATOM 1028 C CA . LEU A 1 125 ? 7.195 13.088 -12.062 1.00 78.06 125 LEU A CA 1
ATOM 1029 C C . LEU A 1 125 ? 6.142 12.081 -12.573 1.00 78.06 125 LEU A C 1
ATOM 1031 O O . LEU A 1 125 ? 5.397 12.403 -13.495 1.00 78.06 125 LEU A O 1
ATOM 1035 N N . GLY A 1 126 ? 6.056 10.884 -11.979 1.00 70.25 126 GLY A N 1
ATOM 1036 C CA . GLY A 1 126 ? 5.056 9.860 -12.297 1.00 70.25 126 GLY A CA 1
ATOM 1037 C C . GLY A 1 126 ? 5.504 8.804 -13.312 1.00 70.25 126 GLY A C 1
ATOM 1038 O O . GLY A 1 126 ? 4.669 8.054 -13.815 1.00 70.25 126 GLY A O 1
ATOM 1039 N N . PHE A 1 127 ? 6.796 8.721 -13.638 1.00 76.50 127 PHE A N 1
ATOM 1040 C CA . PHE A 1 127 ? 7.308 7.742 -14.599 1.00 76.50 127 PHE A CA 1
ATOM 1041 C C . PHE A 1 127 ? 7.313 6.312 -14.021 1.00 76.50 127 PHE A C 1
ATOM 1043 O O . PHE A 1 127 ? 7.938 6.050 -12.993 1.00 76.50 127 PHE A O 1
ATOM 1050 N N . ASN A 1 128 ? 6.649 5.367 -14.701 1.00 79.62 128 ASN A N 1
ATOM 1051 C CA . ASN A 1 128 ? 6.577 3.954 -14.308 1.00 79.62 128 ASN A CA 1
ATOM 1052 C C . ASN A 1 128 ? 7.617 3.101 -15.059 1.00 79.62 128 ASN A C 1
ATOM 1054 O O . ASN A 1 128 ? 7.392 2.660 -16.186 1.00 79.62 128 ASN A O 1
ATOM 1058 N N . TYR A 1 129 ? 8.747 2.809 -14.414 1.00 74.81 129 TYR A N 1
ATOM 1059 C CA . TYR A 1 129 ? 9.862 2.075 -15.029 1.00 74.81 129 TYR A CA 1
ATOM 1060 C C . TYR A 1 129 ? 9.565 0.627 -15.405 1.00 74.81 129 TYR A C 1
ATOM 1062 O O . TYR A 1 129 ? 10.114 0.126 -16.392 1.00 74.81 129 TYR A O 1
ATOM 1070 N N . LYS A 1 130 ? 8.716 -0.067 -14.637 1.00 74.06 130 LYS A N 1
ATOM 1071 C CA . LYS A 1 130 ? 8.398 -1.472 -14.928 1.00 74.06 130 LYS A CA 1
ATOM 1072 C C . LYS A 1 130 ? 7.644 -1.593 -16.250 1.00 74.06 130 LYS A C 1
ATOM 1074 O O . LYS A 1 130 ? 7.924 -2.502 -17.021 1.00 74.06 130 LYS A O 1
ATOM 1079 N N . GLU A 1 131 ? 6.756 -0.647 -16.530 1.00 78.56 131 GLU A N 1
ATOM 1080 C CA . GLU A 1 131 ? 5.986 -0.588 -17.773 1.00 78.56 131 GLU A CA 1
ATOM 1081 C C . GLU A 1 131 ? 6.795 0.023 -18.925 1.00 78.56 131 GLU A C 1
ATOM 1083 O O . GLU A 1 131 ? 6.877 -0.566 -19.997 1.00 78.56 131 GLU A O 1
ATOM 1088 N N . ALA A 1 132 ? 7.450 1.167 -18.703 1.00 74.06 132 ALA A N 1
ATOM 1089 C CA . ALA A 1 132 ? 8.130 1.901 -19.769 1.00 74.06 132 ALA A CA 1
ATOM 1090 C C . ALA A 1 132 ? 9.441 1.248 -20.243 1.00 74.06 132 ALA A C 1
ATOM 1092 O O . ALA A 1 132 ? 9.842 1.443 -21.389 1.00 74.06 132 ALA A O 1
ATOM 1093 N N . ILE A 1 133 ? 10.122 0.492 -19.374 1.00 71.81 133 ILE A N 1
ATOM 1094 C CA . ILE A 1 133 ? 11.425 -0.124 -19.678 1.00 71.81 133 ILE A CA 1
ATOM 1095 C C . ILE A 1 133 ? 11.387 -1.637 -19.443 1.00 71.81 133 ILE A C 1
ATOM 1097 O O . ILE A 1 133 ? 11.781 -2.407 -20.319 1.00 71.81 133 ILE A O 1
ATOM 1101 N N . GLY A 1 134 ? 10.895 -2.085 -18.285 1.00 74.31 134 GLY A N 1
ATOM 1102 C CA . GLY A 1 134 ? 10.935 -3.498 -17.892 1.00 74.31 134 GLY A CA 1
ATOM 1103 C C . GLY A 1 134 ? 10.177 -4.432 -18.842 1.00 74.31 134 GLY A C 1
ATOM 1104 O O . GLY A 1 134 ? 10.735 -5.432 -19.304 1.00 74.31 134 GLY A O 1
ATOM 1105 N N . GLN A 1 135 ? 8.924 -4.106 -19.167 1.00 78.50 135 GLN A N 1
ATOM 1106 C CA . GLN A 1 135 ? 8.096 -4.911 -20.065 1.00 78.50 135 GLN A CA 1
ATOM 1107 C C . GLN A 1 135 ? 8.660 -4.951 -21.501 1.00 78.50 135 GLN A C 1
ATOM 1109 O O . GLN A 1 135 ? 8.889 -6.061 -21.989 1.00 78.50 135 GLN A O 1
ATOM 1114 N N . PRO A 1 136 ? 8.995 -3.817 -22.155 1.00 74.25 136 PRO A N 1
ATOM 1115 C CA . PRO A 1 136 ? 9.628 -3.830 -23.474 1.00 74.25 136 PRO A CA 1
ATOM 1116 C C . PRO A 1 136 ? 10.926 -4.640 -23.523 1.00 74.25 136 PRO A C 1
ATOM 1118 O O . PRO A 1 136 ? 11.148 -5.389 -24.474 1.00 74.25 136 PRO A O 1
ATOM 1121 N N . LEU A 1 137 ? 11.778 -4.544 -22.493 1.00 70.50 137 LEU A N 1
ATOM 1122 C CA . LEU A 1 137 ? 12.998 -5.354 -22.413 1.00 70.50 137 LEU A CA 1
ATOM 1123 C C . LEU A 1 137 ? 12.685 -6.847 -22.283 1.00 70.50 137 LEU A C 1
ATOM 1125 O O . LEU A 1 137 ? 13.329 -7.667 -22.935 1.00 70.50 137 LEU A O 1
ATOM 1129 N N . THR A 1 138 ? 11.680 -7.207 -21.484 1.00 78.69 138 THR A N 1
ATOM 1130 C CA . THR A 1 138 ? 11.241 -8.601 -21.333 1.00 78.69 138 THR A CA 1
ATOM 1131 C C . THR A 1 138 ? 10.732 -9.164 -22.660 1.00 78.69 138 THR A C 1
ATOM 1133 O O . THR A 1 138 ? 11.130 -10.258 -23.060 1.00 78.69 138 THR A O 1
ATOM 1136 N N . GLU A 1 139 ? 9.906 -8.406 -23.382 1.00 79.44 139 GLU A N 1
ATOM 1137 C CA . GLU A 1 139 ? 9.384 -8.782 -24.699 1.00 79.44 139 GLU A CA 1
ATOM 1138 C C . GLU A 1 139 ? 10.498 -8.888 -25.748 1.00 79.44 139 GLU A C 1
ATOM 1140 O O . GLU A 1 139 ? 10.542 -9.853 -26.516 1.00 79.44 139 GLU A O 1
ATOM 1145 N N . ALA A 1 140 ? 11.442 -7.943 -25.756 1.00 68.88 140 ALA A N 1
ATOM 1146 C CA . ALA A 1 140 ? 12.596 -7.967 -26.648 1.00 68.88 140 ALA A CA 1
ATOM 1147 C C . ALA A 1 140 ? 13.482 -9.197 -26.396 1.00 68.88 140 ALA A C 1
ATOM 1149 O O . ALA A 1 140 ? 13.851 -9.891 -27.347 1.00 68.88 140 ALA A O 1
ATOM 1150 N N . CYS A 1 141 ? 13.768 -9.510 -25.128 1.00 71.88 141 CYS A N 1
ATOM 1151 C CA . CYS A 1 141 ? 14.499 -10.711 -24.726 1.00 71.88 141 CYS A CA 1
ATOM 1152 C C . CYS A 1 141 ? 13.754 -11.984 -25.136 1.00 71.88 141 CYS A C 1
ATOM 1154 O O . CYS A 1 141 ? 14.337 -12.852 -25.784 1.00 71.88 141 CYS A O 1
ATOM 1156 N N . ALA A 1 142 ? 12.457 -12.084 -24.837 1.00 79.06 142 ALA A N 1
ATOM 1157 C CA . ALA A 1 142 ? 11.636 -13.221 -25.246 1.00 79.06 142 ALA A CA 1
ATOM 1158 C C . ALA A 1 142 ? 11.641 -13.401 -26.773 1.00 79.06 142 ALA A C 1
ATOM 1160 O O . ALA A 1 142 ? 11.846 -14.508 -27.270 1.00 79.06 142 ALA A O 1
ATOM 1161 N N . GLY A 1 143 ? 11.501 -12.311 -27.530 1.00 77.56 143 GLY A N 1
ATOM 1162 C CA . GLY A 1 143 ? 11.548 -12.323 -28.989 1.00 77.56 143 GLY A CA 1
ATOM 1163 C C . GLY A 1 143 ? 12.926 -12.676 -29.559 1.00 77.56 143 GLY A C 1
ATOM 1164 O O . GLY A 1 143 ? 13.003 -13.292 -30.625 1.00 77.56 143 GLY A O 1
ATOM 1165 N N . ALA A 1 144 ? 14.015 -12.304 -28.882 1.00 75.31 144 ALA A N 1
ATOM 1166 C CA . ALA A 1 144 ? 15.374 -12.694 -29.252 1.00 75.31 144 ALA A CA 1
ATOM 1167 C C . ALA A 1 144 ? 15.615 -14.187 -28.993 1.00 75.31 144 ALA A C 1
ATOM 1169 O O . ALA A 1 144 ? 16.133 -14.883 -29.865 1.00 75.31 144 ALA A O 1
ATOM 1170 N N . ILE A 1 145 ? 15.159 -14.701 -27.847 1.00 74.12 145 ILE A N 1
ATOM 1171 C CA . ILE A 1 145 ? 15.226 -16.125 -27.504 1.00 74.12 145 ILE A CA 1
ATOM 1172 C C . ILE A 1 145 ? 14.380 -16.950 -28.480 1.00 74.12 145 ILE A C 1
ATOM 1174 O O . ILE A 1 145 ? 14.861 -17.952 -28.997 1.00 74.12 145 ILE A O 1
ATOM 1178 N N . GLN A 1 146 ? 13.158 -16.522 -28.805 1.00 78.56 146 GLN A N 1
ATOM 1179 C CA . GLN A 1 146 ? 12.312 -17.203 -29.792 1.00 78.56 146 GLN A CA 1
ATOM 1180 C C . GLN A 1 146 ? 12.950 -17.243 -31.183 1.00 78.56 146 GLN A C 1
ATOM 1182 O O . GLN A 1 146 ? 12.869 -18.265 -31.850 1.00 78.56 146 GLN A O 1
ATOM 1187 N N . ARG A 1 147 ? 13.616 -16.167 -31.618 1.00 78.62 147 ARG A N 1
ATOM 1188 C CA . ARG A 1 147 ? 14.348 -16.145 -32.896 1.00 78.62 147 ARG A CA 1
ATOM 1189 C C . ARG A 1 147 ? 15.641 -16.967 -32.863 1.00 78.62 147 ARG A C 1
ATOM 1191 O O . ARG A 1 147 ? 16.025 -17.514 -33.891 1.00 78.62 147 ARG A O 1
ATOM 1198 N N . GLY A 1 148 ? 16.306 -17.042 -31.710 1.00 66.50 148 GLY A N 1
ATOM 1199 C CA . GLY A 1 148 ? 17.559 -17.779 -31.522 1.00 66.50 148 GLY A CA 1
ATOM 1200 C C . GLY A 1 148 ? 17.382 -19.284 -31.283 1.00 66.50 148 GLY A C 1
ATOM 1201 O O . GLY A 1 148 ? 18.202 -20.066 -31.752 1.00 66.50 148 GLY A O 1
ATOM 1202 N N . LEU A 1 149 ? 16.315 -19.698 -30.589 1.00 62.94 149 LEU A N 1
ATOM 1203 C CA . LEU A 1 149 ? 15.989 -21.101 -30.281 1.00 62.94 149 LEU A CA 1
ATOM 1204 C C . LEU A 1 149 ? 14.910 -21.685 -31.210 1.00 62.94 149 LEU A C 1
ATOM 1206 O O . LEU A 1 149 ? 14.920 -22.880 -31.495 1.00 62.94 149 LEU A O 1
ATOM 1210 N N . GLY A 1 150 ? 13.979 -20.863 -31.702 1.00 58.03 150 GLY A N 1
ATOM 1211 C CA . GLY A 1 150 ? 12.954 -21.243 -32.676 1.00 58.03 150 GLY A CA 1
ATOM 1212 C C . GLY A 1 150 ? 13.493 -21.117 -34.096 1.00 58.03 150 GLY A C 1
ATOM 1213 O O . GLY A 1 150 ? 13.216 -20.146 -34.797 1.00 58.03 150 GLY A O 1
ATOM 1214 N N . GLY A 1 151 ? 14.305 -22.092 -34.503 1.00 48.69 151 GLY A N 1
ATOM 1215 C CA . GLY A 1 151 ? 14.929 -22.135 -35.820 1.00 48.69 151 GLY A CA 1
ATOM 1216 C C . GLY A 1 151 ? 13.955 -21.878 -36.977 1.00 48.69 151 GLY A C 1
ATOM 1217 O O . GLY A 1 151 ? 12.810 -22.332 -36.979 1.00 48.69 151 GLY A O 1
ATOM 1218 N N . ASN A 1 152 ? 14.461 -21.163 -37.984 1.00 52.78 152 ASN A N 1
ATOM 1219 C CA . ASN A 1 152 ? 13.902 -21.023 -39.327 1.00 52.78 152 ASN A CA 1
ATOM 1220 C C . ASN A 1 152 ? 13.250 -22.331 -39.811 1.00 52.78 152 ASN A C 1
ATOM 1222 O O . ASN A 1 152 ? 13.930 -23.212 -40.328 1.00 52.78 152 ASN A O 1
ATOM 1226 N N . ASN A 1 153 ? 11.925 -22.439 -39.714 1.00 49.28 153 ASN A N 1
ATOM 1227 C CA . ASN A 1 153 ? 11.174 -23.493 -40.390 1.00 49.28 153 ASN A CA 1
ATOM 1228 C C . ASN A 1 153 ? 10.165 -22.871 -41.359 1.00 49.28 153 ASN A C 1
ATOM 1230 O O . ASN A 1 153 ? 8.956 -23.074 -41.274 1.00 49.28 153 ASN A O 1
ATOM 1234 N N . LYS A 1 154 ? 10.672 -22.070 -42.304 1.00 46.69 154 LYS A N 1
ATOM 1235 C CA . LYS A 1 154 ? 9.934 -21.774 -43.534 1.00 46.69 154 LYS A CA 1
ATOM 1236 C C . LYS A 1 154 ? 10.249 -22.869 -44.544 1.00 46.69 154 LYS A C 1
ATOM 1238 O O . LYS A 1 154 ? 11.215 -22.785 -45.297 1.00 46.69 154 LYS A O 1
ATOM 1243 N N . ASN A 1 155 ? 9.401 -23.896 -44.533 1.00 44.41 155 ASN A N 1
ATOM 1244 C CA . ASN A 1 155 ? 9.243 -24.855 -45.619 1.00 44.41 155 ASN A CA 1
ATOM 1245 C C . ASN A 1 155 ? 9.101 -24.110 -46.957 1.00 44.41 155 ASN A C 1
ATOM 1247 O O . ASN A 1 155 ? 8.031 -23.595 -47.280 1.00 44.41 155 ASN A O 1
ATOM 1251 N N . SER A 1 156 ? 10.169 -24.094 -47.751 1.00 41.62 156 SER A N 1
ATOM 1252 C CA . SER A 1 156 ? 10.090 -23.846 -49.188 1.00 41.62 156 SER A CA 1
ATOM 1253 C C . SER A 1 156 ? 9.590 -25.130 -49.854 1.00 41.62 156 SER A C 1
ATOM 1255 O O . SER A 1 156 ? 10.364 -26.012 -50.222 1.00 41.62 156 SER A O 1
ATOM 1257 N N . LYS A 1 157 ? 8.265 -25.273 -49.943 1.00 48.03 157 LYS A N 1
ATOM 1258 C CA . LYS A 1 157 ? 7.633 -26.158 -50.926 1.00 48.03 157 LYS A CA 1
ATOM 1259 C C . LYS A 1 157 ? 7.327 -25.336 -52.180 1.00 48.03 157 LYS A C 1
ATOM 1261 O O . LYS A 1 157 ? 6.740 -24.264 -52.079 1.00 48.03 157 LYS A O 1
ATOM 1266 N N . ASN A 1 158 ? 7.654 -25.938 -53.324 1.00 43.09 158 ASN A N 1
ATOM 1267 C CA . ASN A 1 158 ? 7.391 -25.555 -54.718 1.00 43.09 158 ASN A CA 1
ATOM 1268 C C . ASN A 1 158 ? 8.310 -24.507 -55.364 1.00 43.09 158 ASN A C 1
ATOM 1270 O O . ASN A 1 158 ? 8.115 -23.309 -55.207 1.00 43.09 158 ASN A O 1
ATOM 1274 N N . LYS A 1 159 ? 9.164 -24.963 -56.290 1.00 40.62 159 LYS A N 1
ATOM 1275 C CA . LYS A 1 159 ? 8.765 -25.186 -57.697 1.00 40.62 159 LYS A CA 1
ATOM 1276 C C . LYS A 1 159 ? 9.839 -26.017 -58.421 1.00 40.62 159 LYS A C 1
ATOM 1278 O O . LYS A 1 159 ? 10.989 -25.597 -58.495 1.00 40.62 159 LYS A O 1
ATOM 1283 N N . ARG A 1 160 ? 9.458 -27.198 -58.909 1.00 39.19 160 ARG A N 1
ATOM 1284 C CA . ARG A 1 160 ? 10.087 -27.859 -60.060 1.00 39.19 160 ARG A CA 1
ATOM 1285 C C . ARG A 1 160 ? 9.136 -27.696 -61.234 1.00 39.19 160 ARG A C 1
ATOM 1287 O O . ARG A 1 160 ? 7.914 -27.672 -60.956 1.00 39.19 160 ARG A O 1
#

Sequence (160 aa):
MEEQVAQLAIRFTEALGKNSYDWVSTKMTQAKEKKAENEKQIIYEEIINNLLQDKMELEMVAREYKGLYERVTISDEDIEHLQNTLQRVVELLSSFSPKLDENRENMKFLIELINKDTLKTMQLLGFNYKEAIGQPLTEACAGAIQRGLGGNNKNSKNKR